Protein AF-A0A562D8C3-F1 (afdb_monomer)

Solvent-accessible surface area (backbone atoms only — not comparable to full-atom values): 5441 Å² total; per-residue (Å²): 134,86,84,83,84,78,62,49,95,79,42,68,50,74,45,71,59,66,29,37,41,35,55,29,81,88,18,34,40,21,93,76,42,48,11,59,50,35,60,77,62,45,41,67,62,54,50,49,55,52,49,57,52,34,72,77,51,85,32,50,78,43,75,53,79,88,82,78,65,90,94,56,94,62,103,46,87,54,91,66,78,91,48,75,71,126

Foldseek 3Di:
DDDDDDPQVPAAAEAEAQWCLQQPCPHQCVVVVRNVVCVVVVVVVVVVVVVVVCVVDPHHYHYDHDDDDPPDDDDGDDPDPRDHDD

InterPro domains:
  IPR000868 Isochorismatase-like domain [PF00857] (11-69)
  IPR036380 Isochorismatase-like superfamily [G3DSA:3.40.50.850] (1-83)
  IPR036380 Isochorismatase-like superfamily [SSF52499] (4-75)

Organism: NCBI:txid935266

Radius of gyration: 15.52 Å; Cα contacts (8 Å, |Δi|>4): 100; chains: 1; bounding box: 27×26×46 Å

Sequence (86 aa):
MTSLSLDLDRTALVLIDLQNDNVHPDGAYAAFGAAAHAAEQHLLEHVRELLDWARTQTVPVIHNHIVSFPGRPFGGQERVESRIVV

Nearest PDB structures (foldseek):
  6xix-assembly1_G  TM=8.322E-01  e=2.230E-01  Herbaspirillum sp. BH-1

pLDDT: mean 84.9, std 15.01, range [47.59, 97.44]

Mean predicted aligned error: 6.48 Å

Secondary structure (DSSP, 8-state):
-------GGG--EEE-S-BHHHHSTTSTTGGGTHHHHHHHTTHHHHHHHHHHHHHTSS--EEE------TTS--SSSS-----B--

Structure (mmCIF, N/CA/C/O backbone):
data_AF-A0A562D8C3-F1
#
_entry.id   AF-A0A562D8C3-F1
#
loop_
_atom_site.group_PDB
_atom_site.id
_atom_site.type_symbol
_atom_site.label_atom_id
_atom_site.label_alt_id
_atom_site.label_comp_id
_atom_site.label_asym_id
_atom_site.label_entity_id
_atom_site.label_seq_id
_atom_site.pdbx_PDB_ins_code
_atom_site.Cartn_x
_atom_site.Cartn_y
_atom_site.Cartn_z
_atom_site.occupancy
_atom_site.B_iso_or_equiv
_atom_site.auth_seq_id
_atom_site.auth_comp_id
_atom_site.auth_asym_id
_atom_site.auth_atom_id
_atom_site.pdbx_PDB_model_num
ATOM 1 N N . MET A 1 1 ? 3.055 18.242 22.280 1.00 47.59 1 MET A N 1
ATOM 2 C CA . MET A 1 1 ? 2.433 17.192 21.447 1.00 47.59 1 MET A CA 1
ATOM 3 C C . MET A 1 1 ? 0.973 17.106 21.844 1.00 47.59 1 MET A C 1
ATOM 5 O O . MET A 1 1 ? 0.699 16.873 23.013 1.00 47.59 1 MET A O 1
ATOM 9 N N . THR A 1 2 ? 0.049 17.390 20.933 1.00 58.00 2 THR A N 1
ATOM 10 C CA . THR A 1 2 ? -1.391 17.216 21.171 1.00 58.00 2 THR A CA 1
ATOM 11 C C . THR A 1 2 ? -1.734 15.742 21.007 1.00 58.00 2 THR A C 1
ATOM 13 O O . THR A 1 2 ? -1.469 15.177 19.949 1.00 58.00 2 THR A O 1
ATOM 16 N N . SER A 1 3 ? -2.281 15.105 22.043 1.00 77.88 3 SER A N 1
ATOM 17 C CA . SER A 1 3 ? -2.743 13.722 21.937 1.00 77.88 3 SER A CA 1
ATOM 18 C C . SER A 1 3 ? -4.046 13.688 21.146 1.00 77.88 3 SER A C 1
ATOM 20 O O . SER A 1 3 ? -5.055 14.240 21.588 1.00 77.88 3 SER A O 1
ATOM 22 N N . LEU A 1 4 ? -4.019 13.048 19.982 1.00 86.19 4 LEU A N 1
ATOM 23 C CA . LEU A 1 4 ? -5.223 12.714 19.236 1.00 86.19 4 LEU A CA 1
ATOM 24 C C . LEU A 1 4 ? -5.813 11.428 19.826 1.00 86.19 4 LEU A C 1
ATOM 26 O O . LEU A 1 4 ? -5.112 10.425 19.925 1.00 86.19 4 LEU A O 1
ATOM 30 N N . SER A 1 5 ? -7.083 11.471 20.228 1.00 90.81 5 SER A N 1
ATOM 31 C CA . SER A 1 5 ? -7.846 10.290 20.641 1.00 90.81 5 SER A CA 1
ATOM 32 C C . SER A 1 5 ? -8.805 9.913 19.517 1.00 90.81 5 SER A C 1
ATOM 34 O O . SER A 1 5 ? -9.569 10.767 19.063 1.00 90.81 5 SER A O 1
ATOM 36 N N . LEU A 1 6 ? -8.746 8.663 19.058 1.00 91.81 6 LEU A N 1
ATOM 37 C CA . LEU A 1 6 ? -9.625 8.126 18.022 1.00 91.81 6 LEU A CA 1
ATOM 38 C C . LEU A 1 6 ? -10.614 7.147 18.654 1.00 91.81 6 LEU A C 1
ATOM 40 O O . LEU A 1 6 ? -10.215 6.239 19.380 1.00 91.81 6 LEU A O 1
ATOM 44 N N . ASP A 1 7 ? -11.897 7.327 18.352 1.00 94.31 7 ASP A N 1
ATOM 45 C CA . ASP A 1 7 ? -12.929 6.335 18.646 1.00 94.31 7 ASP A CA 1
ATOM 46 C C . ASP A 1 7 ? -12.841 5.224 17.592 1.00 94.31 7 ASP A C 1
ATOM 48 O O . ASP A 1 7 ? -13.224 5.422 16.433 1.00 94.31 7 ASP A O 1
ATOM 52 N N . LEU A 1 8 ? -12.266 4.081 17.973 1.00 94.62 8 LEU A N 1
ATOM 53 C CA . LEU A 1 8 ? -11.954 2.997 17.040 1.00 94.62 8 LEU A CA 1
ATOM 54 C C . LEU A 1 8 ? -13.210 2.303 16.495 1.00 94.62 8 LEU A C 1
ATOM 56 O O . LEU A 1 8 ? -13.170 1.814 15.371 1.00 94.62 8 LEU A O 1
ATOM 60 N N . ASP A 1 9 ? -14.340 2.365 17.205 1.00 94.19 9 ASP A N 1
ATOM 61 C CA . ASP A 1 9 ? -15.619 1.814 16.731 1.00 94.19 9 ASP A CA 1
ATOM 62 C C . ASP A 1 9 ? -16.256 2.686 15.633 1.00 94.19 9 ASP A C 1
ATOM 64 O O . ASP A 1 9 ? -17.200 2.281 14.950 1.00 94.19 9 ASP A O 1
ATOM 68 N N . ARG A 1 10 ? -15.729 3.901 15.439 1.00 95.69 10 ARG A N 1
ATOM 69 C CA . ARG A 1 10 ? -16.163 4.870 14.423 1.00 95.69 10 ARG A CA 1
ATOM 70 C C . ARG A 1 10 ? -15.046 5.266 13.459 1.00 95.69 10 ARG A C 1
ATOM 72 O O . ARG A 1 10 ? -15.203 6.229 12.708 1.00 95.69 10 ARG A O 1
ATOM 79 N N . THR A 1 11 ? -13.934 4.536 13.473 1.00 96.06 11 THR A N 1
ATOM 80 C CA . THR A 1 11 ? -12.745 4.804 12.658 1.00 96.06 11 THR A CA 1
ATOM 81 C C . THR A 1 11 ? -12.428 3.593 11.792 1.00 96.06 11 THR A C 1
ATOM 83 O O . THR A 1 11 ? -12.538 2.465 12.251 1.00 96.06 11 THR A O 1
ATOM 86 N N . ALA A 1 12 ? -11.995 3.820 10.552 1.00 96.38 12 ALA A N 1
ATOM 87 C CA . ALA A 1 12 ? -11.505 2.775 9.656 1.00 96.38 12 ALA A CA 1
ATOM 88 C C . ALA A 1 12 ? -10.169 3.192 9.032 1.00 96.38 12 ALA A C 1
ATOM 90 O O . ALA A 1 12 ? -9.945 4.375 8.764 1.00 96.38 12 ALA A O 1
ATOM 91 N N . LEU A 1 13 ? -9.308 2.212 8.765 1.00 96.50 13 LEU A N 1
ATOM 92 C CA . LEU A 1 13 ? -8.123 2.379 7.935 1.00 96.50 13 LEU A CA 1
ATOM 93 C C . LEU A 1 13 ? -8.506 2.096 6.482 1.00 96.50 13 LEU A C 1
ATOM 95 O O . LEU A 1 13 ? -8.918 0.983 6.161 1.00 96.50 13 LEU A O 1
ATOM 99 N N . VAL A 1 14 ? -8.357 3.087 5.604 1.00 96.44 14 VAL A N 1
ATOM 100 C CA . VAL A 1 14 ? -8.632 2.935 4.170 1.00 96.44 14 VAL A CA 1
ATOM 101 C C . VAL A 1 14 ? -7.330 3.057 3.389 1.00 96.44 14 VAL A C 1
ATOM 103 O O . VAL A 1 14 ? -6.683 4.101 3.414 1.00 96.44 14 VAL A O 1
ATOM 106 N N . LEU A 1 15 ? -6.961 1.989 2.688 1.00 95.56 15 LEU A N 1
ATOM 107 C CA . LEU A 1 15 ? -5.827 1.943 1.775 1.00 95.56 15 LEU A CA 1
ATOM 108 C C . LEU A 1 15 ? -6.345 2.155 0.355 1.00 95.56 15 LEU A C 1
ATOM 110 O O . LEU A 1 15 ? -7.139 1.360 -0.153 1.00 95.56 15 LEU A O 1
ATOM 114 N N . ILE A 1 16 ? -5.926 3.263 -0.249 1.00 93.94 16 ILE A N 1
ATOM 115 C CA . ILE A 1 16 ? -6.393 3.713 -1.559 1.00 93.94 16 ILE A CA 1
ATOM 116 C C . ILE A 1 16 ? -5.268 3.496 -2.560 1.00 93.94 16 ILE A C 1
ATOM 118 O O . ILE A 1 16 ? -4.167 4.004 -2.362 1.00 93.94 16 ILE A O 1
ATOM 122 N N . ASP A 1 17 ? -5.562 2.746 -3.619 1.00 90.88 17 ASP A N 1
ATOM 123 C CA . ASP A 1 17 ? -4.707 2.572 -4.787 1.00 90.88 17 ASP A CA 1
ATOM 124 C C . ASP A 1 17 ? -3.299 2.028 -4.450 1.00 90.88 17 ASP A C 1
ATOM 126 O O . ASP A 1 17 ? -2.335 2.232 -5.195 1.00 90.88 17 ASP A O 1
ATOM 130 N N . LEU A 1 18 ? -3.180 1.273 -3.346 1.00 93.56 18 LEU A N 1
ATOM 131 C CA 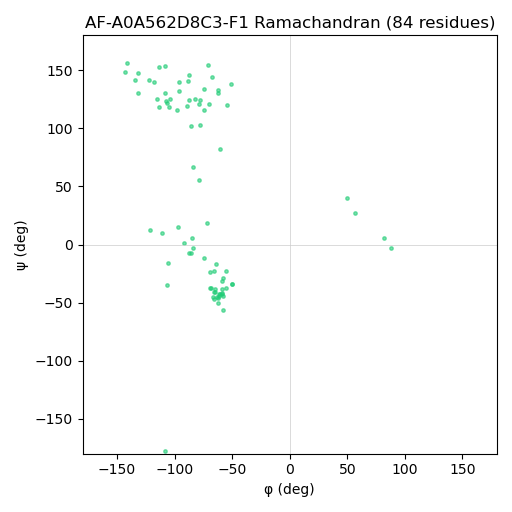. LEU A 1 18 ? -1.958 0.580 -2.912 1.00 93.56 18 LEU A CA 1
ATOM 132 C C . LEU A 1 18 ? -1.746 -0.721 -3.711 1.00 93.56 18 LEU A C 1
ATOM 134 O O . LEU A 1 18 ? -1.668 -1.824 -3.173 1.00 93.56 18 LEU A O 1
ATOM 138 N N . GLN A 1 19 ? -1.719 -0.586 -5.033 1.00 90.38 19 GLN A N 1
ATOM 139 C CA . GLN A 1 19 ? -1.560 -1.671 -5.998 1.00 90.38 19 GLN A CA 1
ATOM 140 C C . GLN A 1 19 ? -0.176 -1.595 -6.641 1.00 90.38 19 GLN A C 1
ATOM 142 O O . GLN A 1 19 ? 0.384 -0.506 -6.783 1.00 90.38 19 GLN A O 1
ATOM 147 N N . ASN A 1 20 ? 0.349 -2.738 -7.102 1.00 90.94 20 ASN A N 1
ATOM 148 C CA . ASN A 1 20 ? 1.623 -2.794 -7.832 1.00 90.94 20 ASN A CA 1
ATOM 149 C C . ASN A 1 20 ? 1.685 -1.787 -8.985 1.00 90.94 20 ASN A C 1
ATOM 151 O O . ASN A 1 20 ? 2.736 -1.204 -9.222 1.00 90.94 20 ASN A O 1
ATOM 155 N N . ASP A 1 21 ? 0.549 -1.532 -9.637 1.00 88.19 21 ASP A N 1
ATOM 156 C CA . ASP A 1 21 ? 0.415 -0.536 -10.697 1.00 88.19 21 ASP A CA 1
ATOM 157 C C . ASP A 1 21 ? 0.972 0.845 -10.307 1.00 88.19 21 ASP A C 1
ATOM 159 O O . ASP A 1 21 ? 1.540 1.522 -11.162 1.00 88.19 21 ASP A O 1
ATOM 163 N N . ASN A 1 22 ? 0.866 1.235 -9.031 1.00 90.00 22 ASN A N 1
ATOM 164 C CA . ASN A 1 22 ? 1.262 2.552 -8.527 1.00 90.00 22 ASN A CA 1
ATOM 165 C C . ASN A 1 22 ? 2.551 2.555 -7.708 1.00 90.00 22 ASN A C 1
ATOM 167 O O . ASN A 1 22 ? 3.276 3.547 -7.733 1.00 90.00 22 ASN A O 1
ATOM 171 N N . VAL A 1 23 ? 2.813 1.490 -6.945 1.00 92.38 23 VAL A N 1
ATOM 172 C CA . VAL A 1 23 ? 3.914 1.474 -5.963 1.00 92.38 23 VAL A CA 1
ATOM 173 C C . VAL A 1 23 ? 5.111 0.636 -6.400 1.00 92.38 23 VAL A C 1
ATOM 175 O O . VAL A 1 23 ? 6.186 0.781 -5.825 1.00 92.38 23 VAL A O 1
ATOM 17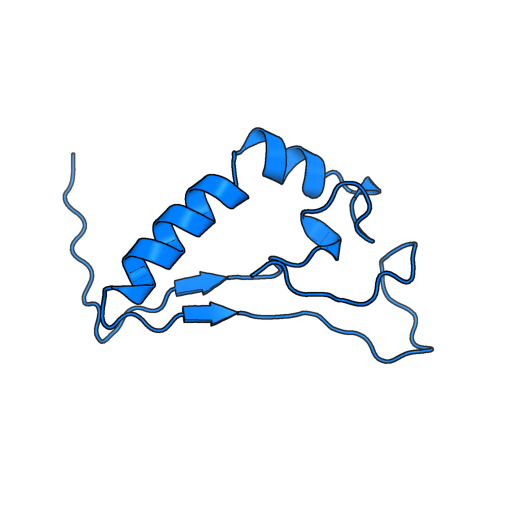8 N N . HIS A 1 24 ? 4.957 -0.226 -7.409 1.00 91.69 24 HIS A N 1
ATOM 179 C CA . HIS A 1 24 ? 6.060 -1.031 -7.923 1.00 91.69 24 HIS A CA 1
ATOM 180 C C . HIS A 1 24 ? 6.820 -0.268 -9.026 1.00 91.69 24 HIS A C 1
ATOM 182 O O . HIS A 1 24 ? 6.181 0.371 -9.864 1.00 91.69 24 HIS A O 1
ATOM 188 N N . PRO A 1 25 ? 8.164 -0.355 -9.094 1.00 90.69 25 PRO A N 1
ATOM 189 C CA . PRO A 1 25 ? 8.956 0.256 -10.170 1.00 90.69 25 PRO A CA 1
ATOM 190 C C . PRO A 1 25 ? 8.577 -0.213 -11.581 1.00 90.69 25 PRO A C 1
ATOM 192 O O . PRO A 1 25 ? 8.704 0.548 -12.532 1.00 90.69 25 PRO A O 1
ATOM 195 N N . ASP A 1 26 ? 8.071 -1.441 -11.693 1.00 90.00 26 ASP A N 1
ATOM 196 C CA . ASP A 1 26 ? 7.554 -2.026 -12.943 1.00 90.00 26 ASP A CA 1
ATOM 197 C C . ASP A 1 26 ? 6.019 -1.903 -13.067 1.00 90.00 26 ASP A C 1
ATOM 199 O O . ASP A 1 26 ? 5.380 -2.618 -13.835 1.00 90.00 26 ASP A O 1
ATOM 203 N N . GLY A 1 27 ? 5.391 -1.056 -12.248 1.00 87.44 27 GLY A N 1
ATOM 204 C CA . GLY A 1 27 ? 3.949 -0.832 -12.260 1.00 87.44 27 GLY A CA 1
ATOM 205 C C . GLY A 1 27 ? 3.477 -0.069 -13.500 1.00 87.44 27 GLY A C 1
ATOM 206 O O . GLY A 1 27 ? 4.211 0.741 -14.070 1.00 87.44 27 GLY A O 1
ATOM 207 N N . ALA A 1 28 ? 2.209 -0.258 -13.881 1.00 85.81 28 ALA A N 1
ATOM 208 C CA . ALA A 1 28 ? 1.599 0.402 -15.038 1.00 85.81 28 ALA A CA 1
ATOM 209 C C . ALA A 1 28 ? 1.679 1.946 -15.008 1.00 85.81 28 ALA 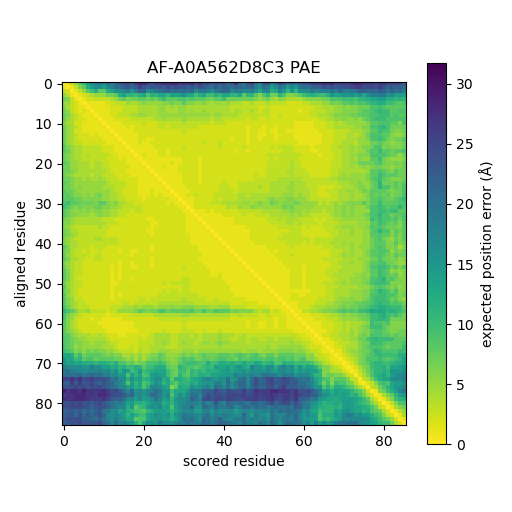A C 1
ATOM 211 O O . ALA A 1 28 ? 1.608 2.581 -16.067 1.00 85.81 28 ALA A O 1
ATOM 212 N N . TYR A 1 29 ? 1.843 2.541 -13.818 1.00 86.00 29 TYR A N 1
ATOM 213 C CA . TYR A 1 29 ? 1.979 3.980 -13.589 1.00 86.00 29 TYR A CA 1
ATOM 214 C C . TYR A 1 29 ? 3.376 4.422 -13.129 1.00 86.00 29 TYR A C 1
ATOM 216 O O . TYR A 1 29 ? 3.556 5.589 -12.775 1.00 86.00 29 TYR A O 1
ATOM 224 N N . ALA A 1 30 ? 4.392 3.555 -13.169 1.00 86.56 30 ALA A N 1
ATOM 225 C CA . ALA A 1 30 ? 5.738 3.885 -12.692 1.00 86.56 30 ALA A CA 1
ATOM 226 C C . ALA A 1 30 ? 6.332 5.141 -13.360 1.00 86.56 30 ALA A C 1
ATOM 228 O O . ALA A 1 30 ? 6.941 5.979 -12.692 1.00 86.56 30 ALA A O 1
ATOM 229 N N . ALA A 1 31 ? 6.070 5.333 -14.658 1.00 89.00 31 ALA A N 1
ATOM 230 C CA . ALA A 1 31 ? 6.534 6.494 -15.423 1.00 89.00 31 ALA A CA 1
ATOM 231 C C . ALA A 1 31 ? 5.961 7.844 -14.939 1.00 89.00 31 ALA A C 1
ATOM 233 O O . ALA A 1 31 ? 6.514 8.891 -15.267 1.00 89.00 31 ALA A O 1
ATOM 234 N N . PHE A 1 32 ? 4.879 7.840 -14.151 1.00 90.00 32 PHE A N 1
ATOM 235 C CA . PHE A 1 32 ? 4.304 9.051 -13.556 1.00 90.00 32 PHE A CA 1
ATOM 236 C C . PHE A 1 32 ? 4.991 9.461 -12.242 1.00 90.00 32 PHE A C 1
ATOM 238 O O . PHE A 1 32 ? 4.648 10.495 -11.675 1.00 90.00 32 PHE A O 1
ATOM 245 N N . GLY A 1 33 ? 5.956 8.673 -11.752 1.00 90.75 33 GLY A N 1
ATOM 246 C CA . GLY A 1 33 ? 6.762 8.989 -10.567 1.00 90.75 33 GLY A CA 1
ATOM 247 C C . GLY A 1 33 ? 6.165 8.537 -9.230 1.00 90.75 33 GLY A C 1
ATOM 248 O O . GLY A 1 33 ? 6.829 8.669 -8.205 1.00 90.75 33 GLY A O 1
ATOM 249 N N . ALA A 1 34 ? 4.960 7.958 -9.219 1.00 89.50 34 ALA A N 1
ATOM 250 C CA . ALA A 1 34 ? 4.297 7.505 -7.991 1.00 89.50 34 ALA A CA 1
ATOM 251 C C . ALA A 1 34 ? 5.107 6.434 -7.237 1.00 89.50 34 ALA A C 1
ATOM 253 O O . ALA A 1 34 ? 5.271 6.536 -6.024 1.00 89.50 34 ALA A O 1
ATOM 254 N N . ALA A 1 35 ? 5.685 5.464 -7.952 1.00 92.25 35 ALA A N 1
ATOM 255 C CA . ALA A 1 35 ? 6.500 4.409 -7.348 1.00 92.25 35 ALA A CA 1
ATOM 256 C C . ALA A 1 35 ? 7.798 4.956 -6.727 1.00 92.25 35 ALA A C 1
ATOM 258 O O . ALA A 1 35 ? 8.170 4.570 -5.620 1.00 92.25 35 ALA A O 1
ATOM 259 N N . ALA A 1 36 ? 8.460 5.903 -7.405 1.00 94.25 36 ALA A N 1
ATOM 260 C CA . ALA A 1 36 ? 9.648 6.568 -6.872 1.00 94.25 36 ALA A CA 1
ATOM 261 C C . ALA A 1 36 ? 9.309 7.365 -5.605 1.00 94.25 36 ALA A C 1
ATOM 263 O O . ALA A 1 36 ? 9.980 7.218 -4.587 1.00 94.25 36 ALA A O 1
ATOM 264 N N . HIS A 1 37 ? 8.211 8.124 -5.632 1.00 94.69 37 HIS A N 1
ATOM 265 C CA . HIS A 1 37 ? 7.739 8.860 -4.466 1.00 94.69 37 HIS A CA 1
ATOM 266 C C . HIS A 1 37 ? 7.373 7.931 -3.295 1.00 94.69 37 HIS A C 1
ATOM 268 O O . HIS A 1 37 ? 7.746 8.198 -2.157 1.00 94.69 37 HIS A O 1
ATOM 274 N N . ALA A 1 38 ? 6.696 6.808 -3.557 1.00 94.38 38 ALA A N 1
ATOM 275 C CA . ALA A 1 38 ? 6.372 5.816 -2.532 1.00 94.38 38 ALA A CA 1
ATOM 276 C C . ALA A 1 38 ? 7.633 5.259 -1.848 1.00 94.38 38 ALA A C 1
ATOM 278 O O . ALA A 1 38 ? 7.652 5.124 -0.623 1.00 94.38 38 ALA A O 1
ATOM 279 N N . ALA A 1 39 ? 8.692 4.985 -2.618 1.00 94.88 39 ALA A N 1
ATOM 280 C CA . ALA A 1 39 ? 9.979 4.546 -2.084 1.00 94.88 39 ALA A CA 1
ATOM 281 C C . ALA A 1 39 ? 10.676 5.648 -1.265 1.00 94.88 39 ALA A C 1
ATOM 283 O O . ALA A 1 39 ? 11.142 5.382 -0.160 1.00 94.88 39 ALA A O 1
ATOM 284 N N . GLU A 1 40 ? 10.700 6.889 -1.761 1.00 97.44 40 GLU A N 1
ATOM 285 C CA . GLU A 1 40 ? 11.265 8.048 -1.047 1.00 97.44 40 GLU A CA 1
ATOM 286 C C . GLU A 1 40 ? 10.583 8.308 0.305 1.00 97.44 40 GLU A C 1
ATOM 288 O O . GLU A 1 40 ? 11.217 8.807 1.232 1.00 97.44 40 GLU A O 1
ATOM 293 N N . GLN A 1 41 ? 9.290 7.992 0.419 1.00 97.06 41 GLN A N 1
ATOM 294 C CA . GLN A 1 41 ? 8.502 8.183 1.639 1.00 97.06 41 GLN A CA 1
ATOM 295 C C . GLN A 1 41 ? 8.486 6.959 2.566 1.00 97.06 41 GLN A C 1
ATOM 297 O O . GLN A 1 41 ? 7.802 6.999 3.592 1.00 97.06 41 GLN A O 1
ATOM 302 N N . HIS A 1 42 ? 9.187 5.871 2.219 1.00 97.12 42 HIS A N 1
ATOM 303 C CA . HIS A 1 42 ? 9.093 4.591 2.935 1.00 97.12 42 HIS A CA 1
ATOM 304 C C . HIS A 1 42 ? 7.629 4.154 3.133 1.00 97.12 42 HIS A C 1
ATOM 306 O O . HIS A 1 42 ? 7.201 3.741 4.216 1.00 97.12 42 HIS A O 1
ATOM 312 N N . LEU A 1 43 ? 6.807 4.360 2.094 1.00 96.19 43 LEU A N 1
ATOM 313 C CA . LEU A 1 43 ? 5.354 4.222 2.184 1.00 96.19 43 LEU A CA 1
ATOM 314 C C . LEU A 1 43 ? 4.961 2.813 2.635 1.00 96.19 43 LEU A C 1
ATOM 316 O O . LEU A 1 43 ? 4.094 2.664 3.493 1.00 96.19 43 LEU A O 1
ATOM 320 N N . LEU A 1 44 ? 5.590 1.785 2.062 1.00 95.12 44 LEU A N 1
ATOM 321 C CA . LEU A 1 44 ? 5.243 0.394 2.346 1.00 95.12 44 LEU A CA 1
ATOM 322 C C . LEU A 1 44 ? 5.630 -0.012 3.769 1.00 95.12 44 LEU A C 1
ATOM 324 O O . LEU A 1 44 ? 4.873 -0.738 4.412 1.00 95.12 44 LEU A O 1
ATOM 328 N N . GLU A 1 45 ? 6.761 0.472 4.288 1.00 97.19 45 GLU A N 1
ATOM 329 C CA . GLU A 1 45 ? 7.161 0.234 5.673 1.00 97.19 45 GLU A CA 1
ATOM 330 C C . GLU A 1 45 ? 6.150 0.839 6.652 1.00 97.19 45 GLU A C 1
ATOM 332 O O . GLU A 1 45 ? 5.626 0.124 7.507 1.00 97.19 45 GLU A O 1
ATOM 337 N N . HIS A 1 46 ? 5.798 2.115 6.473 1.00 97.19 46 HIS A N 1
ATOM 338 C CA . HIS A 1 46 ? 4.842 2.805 7.342 1.00 97.19 46 HIS A CA 1
ATOM 339 C C . HIS A 1 46 ? 3.429 2.215 7.252 1.00 97.19 46 HIS A C 1
ATOM 341 O O . HIS A 1 46 ? 2.745 2.052 8.264 1.00 97.19 46 HIS A O 1
ATOM 347 N N . VAL A 1 47 ? 2.975 1.863 6.044 1.00 96.69 47 VAL A N 1
ATOM 348 C CA . VAL A 1 47 ? 1.671 1.214 5.855 1.00 96.69 47 VAL A CA 1
ATOM 349 C C . VAL A 1 47 ? 1.648 -0.161 6.516 1.00 96.69 47 VAL A C 1
ATOM 351 O O . VAL A 1 47 ? 0.635 -0.511 7.119 1.00 96.69 47 VAL A O 1
ATOM 354 N N . ARG A 1 48 ? 2.745 -0.927 6.463 1.00 96.31 48 ARG A N 1
ATOM 355 C CA . ARG A 1 48 ? 2.836 -2.217 7.156 1.00 96.31 48 ARG A CA 1
ATOM 356 C C . ARG A 1 48 ? 2.717 -2.055 8.668 1.00 96.31 48 ARG A C 1
ATOM 358 O O . ARG A 1 48 ? 1.933 -2.772 9.278 1.00 96.31 48 ARG A O 1
ATOM 365 N N . GLU A 1 49 ? 3.421 -1.093 9.258 1.00 97.06 49 GLU A N 1
ATOM 366 C CA . GLU A 1 49 ? 3.306 -0.800 10.693 1.00 97.06 49 GLU A CA 1
ATOM 367 C C . GLU A 1 49 ? 1.867 -0.435 11.086 1.00 97.06 49 GLU A C 1
ATOM 369 O O . GLU A 1 49 ? 1.340 -0.928 12.086 1.00 97.06 49 GLU A O 1
ATOM 374 N N . LEU A 1 50 ? 1.197 0.382 10.267 1.00 95.38 50 LEU A N 1
ATOM 375 C CA . LEU A 1 50 ? -0.189 0.779 10.499 1.00 95.38 50 LEU A CA 1
ATOM 376 C C . LEU A 1 50 ? -1.172 -0.388 10.328 1.00 95.38 50 LEU A C 1
ATOM 378 O O . LEU A 1 50 ? -2.135 -0.491 11.086 1.00 95.38 50 LEU A O 1
ATOM 382 N N . LEU A 1 51 ? -0.930 -1.273 9.359 1.00 96.19 51 LEU A N 1
ATOM 383 C CA . LEU A 1 51 ? -1.710 -2.490 9.144 1.00 96.19 51 LEU A CA 1
ATOM 384 C C . LEU A 1 51 ? -1.564 -3.465 10.306 1.00 96.19 51 LEU A C 1
ATOM 386 O O . LEU A 1 51 ? -2.570 -3.984 10.787 1.00 96.19 51 LEU A O 1
ATOM 390 N N . ASP A 1 52 ? -0.337 -3.705 10.759 1.00 96.06 52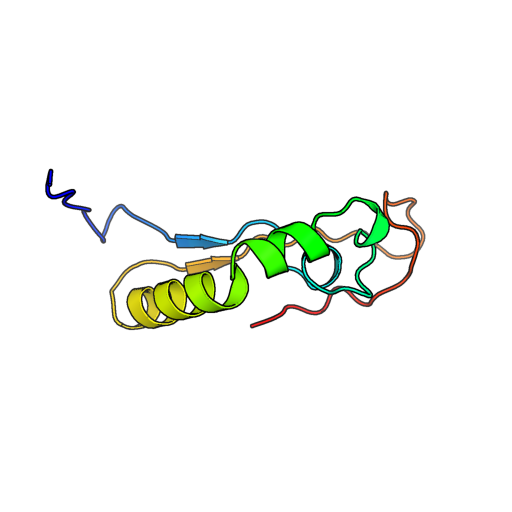 ASP A N 1
ATOM 391 C CA . ASP A 1 52 ? -0.066 -4.584 11.891 1.00 96.06 52 ASP A CA 1
ATOM 392 C C . ASP A 1 52 ? -0.734 -4.037 13.152 1.00 96.06 52 ASP A C 1
ATOM 394 O O . ASP A 1 52 ? -1.434 -4.776 13.846 1.00 96.06 52 ASP A O 1
ATOM 398 N N . TRP A 1 53 ? -0.633 -2.725 13.395 1.00 95.44 53 TRP A N 1
ATOM 399 C CA . TRP A 1 53 ? -1.383 -2.074 14.464 1.00 95.44 53 TRP A CA 1
ATOM 400 C C . TRP A 1 53 ? -2.893 -2.272 14.289 1.00 95.44 53 TRP A C 1
ATOM 402 O O . TRP A 1 53 ? -3.522 -2.841 15.178 1.00 95.44 53 TRP A O 1
ATOM 412 N N . ALA A 1 54 ? -3.479 -1.891 13.152 1.00 94.81 54 ALA A N 1
ATOM 413 C CA . ALA A 1 54 ? -4.925 -1.953 12.929 1.00 94.81 54 ALA A CA 1
ATOM 414 C C . ALA A 1 54 ? -5.485 -3.376 13.088 1.00 94.81 54 ALA A C 1
ATOM 416 O O . ALA A 1 54 ? -6.536 -3.551 13.699 1.00 94.81 54 ALA A O 1
ATOM 417 N N . ARG A 1 55 ? -4.750 -4.398 12.626 1.00 92.62 55 ARG A N 1
ATOM 418 C CA . ARG A 1 55 ? -5.109 -5.823 12.761 1.00 92.62 55 ARG A CA 1
ATOM 419 C C . ARG A 1 55 ? -5.120 -6.319 14.210 1.00 92.62 55 ARG A C 1
ATOM 421 O O . ARG A 1 55 ? -5.783 -7.312 14.495 1.00 92.62 55 ARG A O 1
ATOM 428 N N . THR A 1 56 ? -4.402 -5.655 15.117 1.00 95.94 56 THR A N 1
ATOM 429 C CA . THR A 1 56 ? -4.462 -5.937 16.567 1.00 95.94 56 THR A CA 1
ATOM 430 C C . THR A 1 56 ? -5.587 -5.187 17.285 1.00 95.94 56 THR A C 1
ATOM 432 O O . THR A 1 56 ? -5.826 -5.440 18.464 1.00 95.94 56 THR A O 1
ATOM 435 N N . GLN A 1 57 ? -6.270 -4.269 16.597 1.00 94.44 57 GLN A N 1
ATOM 436 C CA . GLN A 1 57 ? -7.378 -3.471 17.121 1.00 94.44 57 GLN A CA 1
ATOM 437 C C . GLN A 1 57 ? -8.719 -3.918 16.509 1.00 94.44 57 GLN A C 1
ATOM 439 O O . GLN A 1 57 ? -8.782 -4.842 15.701 1.00 94.44 57 GLN A O 1
ATOM 444 N N . THR A 1 58 ? -9.811 -3.236 16.864 1.00 91.12 58 THR A N 1
ATOM 445 C CA . THR A 1 58 ? -11.141 -3.413 16.248 1.00 91.12 58 THR A CA 1
ATOM 446 C C . THR A 1 58 ? -11.338 -2.586 14.971 1.00 91.12 58 THR A C 1
ATOM 448 O O . THR A 1 58 ? -12.435 -2.564 14.416 1.00 91.12 58 THR A O 1
ATOM 451 N N . VAL A 1 59 ? -10.287 -1.912 14.490 1.00 95.75 59 VAL A N 1
ATOM 452 C CA . VAL A 1 59 ? -10.342 -0.993 13.346 1.00 95.75 59 VAL A CA 1
ATOM 453 C C . VAL A 1 59 ? -10.566 -1.773 12.044 1.00 95.75 59 VAL A C 1
ATOM 455 O O . VAL A 1 59 ? -9.722 -2.593 11.672 1.00 95.75 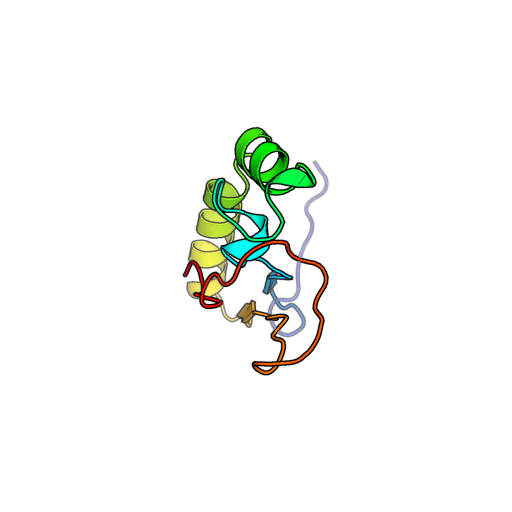59 VAL A O 1
ATOM 458 N N . PRO A 1 60 ? -11.647 -1.503 11.289 1.00 96.19 60 PRO A N 1
ATOM 459 C CA . PRO A 1 60 ? -11.828 -2.068 9.961 1.00 96.19 60 PRO A CA 1
ATOM 460 C C . PRO A 1 60 ? -10.716 -1.615 9.014 1.00 96.19 60 PRO A C 1
ATOM 462 O O . PRO A 1 60 ? -10.420 -0.422 8.918 1.00 96.19 60 PRO A O 1
ATOM 465 N N . VAL A 1 61 ? -10.143 -2.564 8.276 1.00 96.50 61 VAL A N 1
ATOM 466 C CA . VAL A 1 61 ? -9.175 -2.298 7.206 1.00 96.50 61 VAL A CA 1
ATOM 467 C C . VAL A 1 61 ? -9.869 -2.482 5.860 1.00 96.50 61 VAL A C 1
ATOM 469 O O . VAL A 1 61 ? -10.349 -3.570 5.543 1.00 96.50 61 VAL A O 1
ATOM 472 N N . ILE A 1 62 ? -9.936 -1.412 5.074 1.00 95.94 62 ILE A N 1
ATOM 473 C CA . ILE A 1 62 ? -10.603 -1.368 3.772 1.00 95.94 62 ILE A CA 1
ATOM 474 C C . ILE A 1 62 ? -9.550 -1.113 2.699 1.00 95.94 62 ILE A C 1
ATOM 476 O O . ILE A 1 62 ? -8.829 -0.122 2.755 1.00 95.94 62 ILE A O 1
ATOM 480 N N . HIS A 1 63 ? -9.501 -1.983 1.697 1.00 94.75 63 HIS A N 1
ATOM 481 C CA . HIS A 1 63 ? -8.665 -1.806 0.514 1.00 94.75 63 HIS A CA 1
ATOM 482 C C . HIS A 1 63 ? -9.567 -1.432 -0.661 1.00 94.75 63 HIS A C 1
ATOM 484 O O . HIS A 1 63 ? -10.495 -2.180 -0.980 1.00 94.75 63 HIS A O 1
ATOM 490 N N . ASN A 1 64 ? -9.325 -0.284 -1.295 1.00 93.00 64 ASN A N 1
ATOM 491 C CA . ASN A 1 64 ? -9.903 -0.016 -2.608 1.00 93.00 64 ASN A CA 1
ATOM 492 C C . ASN A 1 64 ? -8.960 -0.583 -3.675 1.00 93.00 64 ASN A C 1
ATOM 494 O O . ASN A 1 64 ? -7.746 -0.560 -3.491 1.00 93.00 64 ASN A O 1
ATOM 498 N N . HIS A 1 65 ? -9.520 -1.072 -4.780 1.00 86.56 65 HIS A N 1
ATOM 499 C CA . HIS A 1 65 ? -8.738 -1.387 -5.968 1.00 86.56 65 HIS A CA 1
ATOM 500 C C . HIS A 1 65 ? -9.416 -0.795 -7.190 1.00 86.56 65 HIS A C 1
ATOM 502 O O . HIS A 1 65 ? -10.611 -1.019 -7.420 1.00 86.56 65 HIS A O 1
ATOM 508 N N . ILE A 1 66 ? -8.635 -0.093 -7.999 1.00 84.25 66 ILE A N 1
ATOM 509 C CA . ILE A 1 66 ? -9.048 0.294 -9.334 1.00 84.25 66 ILE A CA 1
ATOM 510 C C . ILE A 1 66 ? -8.697 -0.833 -10.305 1.00 84.25 66 ILE A C 1
ATOM 512 O O . ILE A 1 66 ? -7.561 -1.302 -10.379 1.00 84.25 66 ILE A O 1
ATOM 516 N N . VAL A 1 67 ? -9.710 -1.311 -11.025 1.00 81.56 67 VAL A N 1
ATOM 517 C CA . VAL A 1 67 ? -9.578 -2.394 -12.003 1.00 81.56 67 VAL A CA 1
ATOM 518 C C . VAL A 1 67 ? -10.319 -2.025 -13.278 1.00 81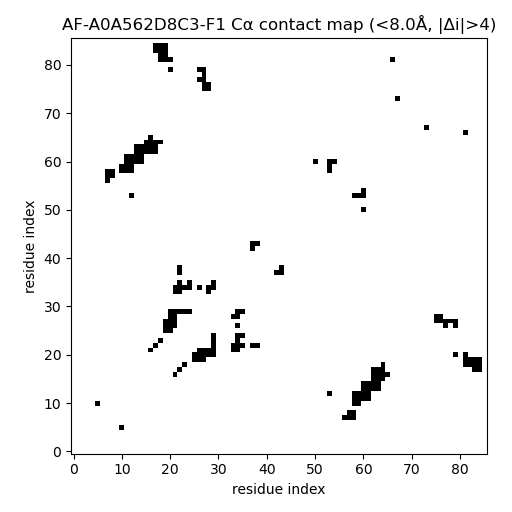.56 67 VAL A C 1
ATOM 520 O O . VAL A 1 67 ? -11.403 -1.441 -13.243 1.00 81.56 67 VAL A O 1
ATOM 523 N N . SER A 1 68 ? -9.738 -2.389 -14.417 1.00 79.31 68 SER A N 1
ATOM 524 C CA . SER A 1 68 ? -10.360 -2.236 -15.729 1.00 79.31 68 SER A CA 1
ATOM 525 C C . SER A 1 68 ? -10.550 -3.602 -16.372 1.00 79.31 68 SER A C 1
ATOM 527 O O . SER A 1 68 ? -9.688 -4.477 -16.278 1.00 79.31 68 SER A O 1
ATOM 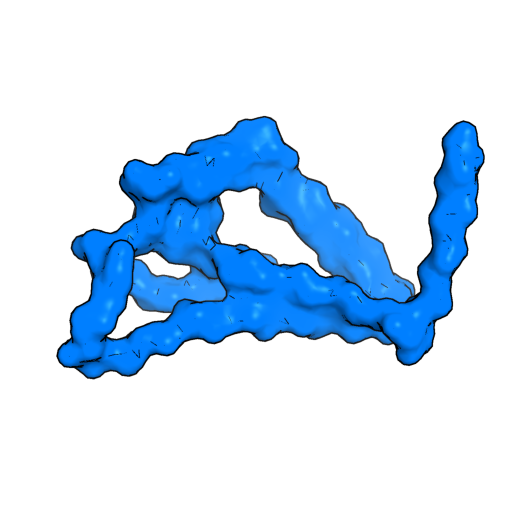529 N N . PHE A 1 69 ? -11.686 -3.797 -17.040 1.00 76.75 69 PHE A N 1
ATOM 530 C CA . PHE A 1 69 ? -11.933 -5.040 -17.759 1.00 76.75 69 PHE A CA 1
ATOM 531 C C . PHE A 1 69 ? -10.987 -5.173 -18.961 1.00 76.75 69 PHE A C 1
ATOM 533 O O . PHE A 1 69 ? -10.727 -4.180 -19.653 1.00 76.75 69 PHE A O 1
ATOM 540 N N . PRO A 1 70 ? -10.525 -6.397 -19.274 1.00 73.94 70 PRO A N 1
ATOM 541 C CA . PRO A 1 70 ? -9.708 -6.639 -20.454 1.00 73.94 70 PRO A CA 1
ATOM 542 C C . PRO A 1 70 ? -10.340 -6.062 -21.728 1.00 73.94 70 PRO A C 1
ATOM 544 O O . PRO A 1 70 ? -11.542 -6.187 -21.958 1.00 73.94 70 PRO A O 1
ATOM 547 N N . GLY A 1 71 ? -9.518 -5.437 -22.575 1.00 74.75 71 GLY A N 1
ATOM 548 C CA . GLY A 1 71 ? -9.964 -4.855 -23.847 1.00 74.75 71 GLY A CA 1
ATOM 549 C C . GLY A 1 71 ? -10.590 -3.460 -23.739 1.00 74.75 71 GLY A C 1
ATOM 550 O O . GLY A 1 71 ? -11.068 -2.935 -24.743 1.00 74.75 71 GLY A O 1
ATOM 551 N N . ARG A 1 72 ? -10.581 -2.836 -22.555 1.00 69.12 72 ARG A N 1
ATOM 552 C CA . ARG A 1 72 ? -10.932 -1.422 -22.383 1.00 69.12 72 ARG A CA 1
ATOM 553 C C . ARG A 1 72 ? -9.665 -0.555 -22.363 1.00 69.12 72 ARG A C 1
ATOM 555 O O . ARG A 1 72 ? -8.685 -0.961 -21.741 1.00 69.12 72 ARG A O 1
ATOM 562 N N . PRO A 1 73 ? -9.667 0.630 -23.001 1.00 65.75 73 PRO A N 1
ATOM 563 C CA . PRO A 1 73 ? -8.585 1.591 -22.823 1.00 65.75 73 PRO A CA 1
ATOM 564 C C . PRO A 1 73 ? -8.531 2.024 -21.354 1.00 65.75 73 PRO A C 1
ATOM 566 O O . PRO A 1 73 ? -9.556 2.372 -20.768 1.00 65.75 73 PRO A O 1
ATOM 569 N N . PHE A 1 74 ? -7.344 1.980 -20.759 1.00 68.31 74 PHE A N 1
ATOM 570 C CA . PHE A 1 74 ? -7.097 2.423 -19.392 1.00 68.31 74 PHE A CA 1
ATOM 571 C C . PHE A 1 74 ? -5.717 3.086 -19.321 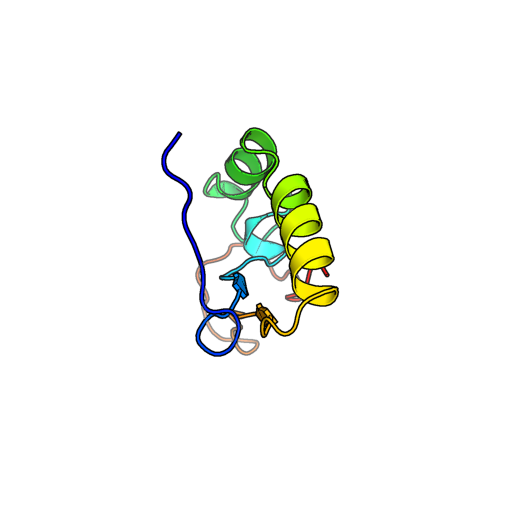1.00 68.31 74 PHE A C 1
ATOM 573 O O . PHE A 1 74 ? -4.840 2.747 -20.108 1.00 68.31 74 PHE A O 1
ATOM 580 N N . GLY A 1 75 ? -5.548 4.077 -18.442 1.00 63.25 75 GLY A N 1
ATOM 581 C CA . GLY A 1 75 ? -4.473 5.082 -18.500 1.00 63.25 75 GLY A CA 1
ATOM 582 C C . GLY A 1 75 ? -3.041 4.629 -18.168 1.00 63.25 75 GLY A C 1
ATOM 583 O O . GLY A 1 75 ? -2.223 5.493 -17.871 1.00 63.25 75 GLY A O 1
ATOM 584 N N . GLY A 1 76 ? -2.737 3.327 -18.200 1.00 62.16 76 GLY A N 1
ATOM 585 C CA . GLY A 1 76 ? -1.408 2.751 -17.950 1.00 62.16 76 GLY A CA 1
ATOM 586 C C . GLY A 1 76 ? -0.814 2.107 -19.208 1.00 62.16 76 GLY A C 1
ATOM 587 O O . GLY A 1 76 ? -1.552 1.688 -20.100 1.00 62.16 76 GLY A O 1
ATOM 588 N N . GLN A 1 77 ? 0.518 2.058 -19.308 1.00 56.19 77 GLN A N 1
ATOM 589 C CA . GLN A 1 77 ? 1.209 1.637 -20.540 1.00 56.19 77 GLN A CA 1
ATOM 590 C C . GLN A 1 77 ? 1.430 0.116 -20.658 1.00 56.19 77 GLN A C 1
ATOM 592 O O . GLN A 1 77 ? 1.805 -0.343 -21.734 1.00 56.19 77 GLN A O 1
ATOM 597 N N . GLU A 1 78 ? 1.146 -0.690 -19.623 1.00 53.91 78 GLU A N 1
ATOM 598 C CA . GLU A 1 78 ? 1.371 -2.145 -19.658 1.00 53.91 78 GLU A CA 1
ATOM 599 C C . GLU A 1 78 ? 0.285 -2.988 -18.967 1.00 53.91 78 GLU A C 1
ATOM 601 O O . GLU A 1 78 ? -0.448 -2.533 -18.091 1.00 53.91 78 GLU A O 1
ATOM 606 N N . ARG A 1 79 ? 0.194 -4.258 -19.394 1.00 50.44 79 ARG A N 1
ATOM 607 C CA . ARG A 1 79 ? -0.686 -5.309 -18.858 1.00 50.44 79 ARG A CA 1
ATOM 608 C C . ARG A 1 79 ? -0.044 -5.971 -17.636 1.00 50.44 79 ARG A C 1
ATOM 610 O O . ARG A 1 79 ? 0.311 -7.146 -17.696 1.00 50.44 79 ARG A O 1
ATOM 617 N N . VAL A 1 80 ? 0.115 -5.249 -16.537 1.00 49.84 80 VAL A N 1
ATOM 618 C CA . VAL A 1 80 ? 0.390 -5.921 -15.263 1.00 49.84 80 VAL A CA 1
ATOM 619 C C . VAL A 1 80 ? -0.947 -6.481 -14.779 1.00 49.84 80 VAL A C 1
ATOM 621 O O . VAL A 1 80 ? -1.946 -5.765 -14.719 1.00 49.84 80 VAL A O 1
ATOM 624 N N . GLU A 1 81 ? -1.023 -7.790 -14.524 1.00 53.88 81 GLU A N 1
ATOM 625 C CA . GLU A 1 81 ? -2.155 -8.326 -13.766 1.00 53.88 81 GLU A CA 1
ATOM 626 C C . GLU A 1 81 ? -2.218 -7.534 -12.464 1.00 53.88 81 GLU A C 1
ATOM 628 O O . GLU A 1 81 ? -1.238 -7.542 -11.721 1.00 53.88 81 GLU A O 1
ATOM 633 N N . SER A 1 82 ? -3.332 -6.850 -12.204 1.00 52.22 82 SER A N 1
ATOM 634 C CA . SER A 1 82 ? -3.554 -6.068 -10.988 1.00 52.22 82 SER A CA 1
ATOM 635 C C . SER A 1 82 ? -3.475 -6.990 -9.768 1.00 52.22 82 SER A C 1
ATOM 637 O O . SER A 1 82 ? -4.478 -7.511 -9.283 1.00 52.22 82 SER A O 1
ATOM 639 N N . ARG A 1 83 ? -2.257 -7.271 -9.309 1.00 55.06 83 ARG A N 1
ATOM 640 C CA . ARG A 1 83 ? -1.973 -8.102 -8.147 1.00 55.06 83 ARG A CA 1
ATOM 641 C C . ARG A 1 83 ? -1.777 -7.185 -6.961 1.00 55.06 83 ARG A C 1
ATOM 643 O O . ARG A 1 83 ? -1.064 -6.184 -7.039 1.00 55.06 83 ARG A O 1
ATOM 650 N N . ILE A 1 84 ? -2.443 -7.545 -5.878 1.00 54.84 84 ILE A N 1
ATOM 651 C CA . ILE A 1 84 ? -2.437 -6.803 -4.627 1.00 54.84 84 ILE A CA 1
ATOM 652 C C . ILE A 1 84 ? -1.091 -7.051 -3.943 1.00 54.84 84 ILE A C 1
ATOM 654 O O . ILE A 1 84 ? -0.649 -8.198 -3.859 1.00 54.84 84 ILE A O 1
ATOM 658 N N . VAL A 1 85 ? -0.453 -5.989 -3.456 1.00 56.19 85 VAL A N 1
ATOM 659 C CA . VAL A 1 85 ? 0.630 -6.102 -2.476 1.00 56.19 85 VAL A CA 1
ATOM 660 C C . VAL A 1 85 ? -0.058 -6.159 -1.117 1.00 56.19 85 VAL A C 1
ATOM 662 O O . VAL A 1 85 ? -0.571 -5.143 -0.655 1.00 56.19 85 VAL A O 1
ATOM 665 N N . VAL A 1 86 ? -0.177 -7.355 -0.534 1.00 51.84 86 VAL A N 1
ATOM 666 C CA . VAL A 1 86 ? -0.695 -7.537 0.835 1.00 51.84 86 VAL A CA 1
ATOM 667 C C . VAL A 1 86 ? 0.446 -7.890 1.767 1.00 51.84 86 VAL A C 1
ATOM 669 O O . VAL A 1 86 ? 1.253 -8.76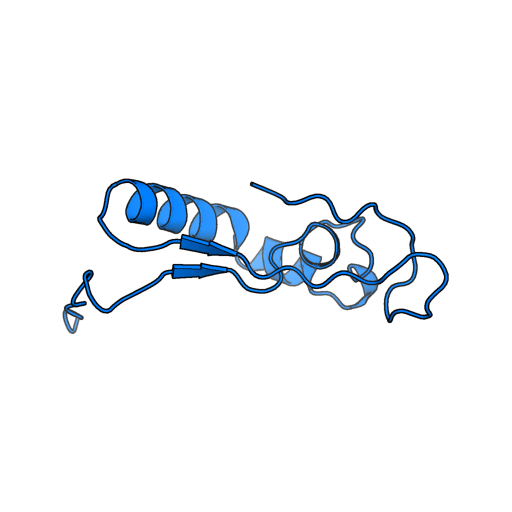1 1.372 1.00 51.84 86 VAL A O 1
#